Protein AF-A0A920Q875-F1 (afdb_monomer_lite)

Foldseek 3Di:
DPDDDPVNVVVVVVVVLVCQQPDPPPRPDDDPPDDDDDCPPPDPVRVVVVVVVVD

Radius of gy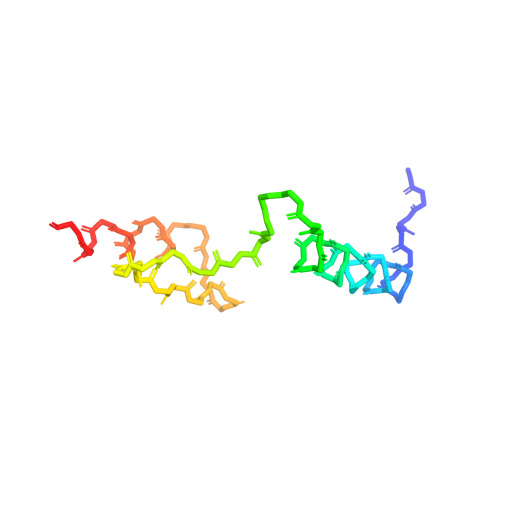ration: 15.45 Å; chains: 1; bounding box: 24×35×40 Å

Structure (mmCIF, N/CA/C/O backbone):
data_AF-A0A920Q875-F1
#
_entry.id   AF-A0A920Q875-F1
#
loop_
_atom_site.group_PDB
_atom_site.id
_atom_site.type_symbol
_atom_site.label_atom_id
_atom_site.label_alt_id
_atom_site.label_comp_id
_atom_site.label_asym_id
_atom_site.label_entity_id
_atom_site.label_seq_id
_atom_site.pdbx_PDB_ins_code
_atom_site.Cartn_x
_atom_site.Cartn_y
_atom_site.Cartn_z
_atom_site.occupancy
_atom_site.B_iso_or_equiv
_atom_site.auth_seq_id
_atom_site.auth_comp_id
_atom_site.auth_asym_id
_atom_site.auth_atom_id
_atom_site.pdbx_PDB_model_num
ATOM 1 N N . MET A 1 1 ? 0.928 -7.320 -25.798 1.00 52.41 1 MET A N 1
ATOM 2 C CA . MET A 1 1 ? 1.452 -6.145 -25.075 1.00 52.41 1 MET A CA 1
ATOM 3 C C . MET A 1 1 ? 2.924 -6.422 -24.848 1.00 52.41 1 MET A C 1
ATOM 5 O O . MET A 1 1 ? 3.190 -7.447 -24.229 1.00 52.41 1 MET A O 1
ATOM 9 N N . PRO A 1 2 ? 3.872 -5.651 -25.405 1.00 55.34 2 PRO A N 1
ATOM 10 C CA . PRO A 1 2 ? 5.266 -5.808 -25.001 1.00 55.34 2 PRO A CA 1
ATOM 11 C C . PRO A 1 2 ? 5.303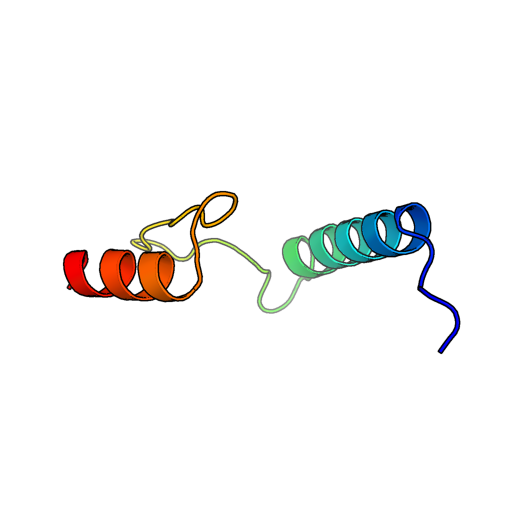 -5.658 -23.478 1.00 55.34 2 PRO A C 1
ATOM 13 O O . PRO A 1 2 ? 4.651 -4.752 -22.954 1.00 55.34 2 PRO A O 1
ATOM 16 N N . GLY A 1 3 ? 5.942 -6.599 -22.781 1.00 62.41 3 GLY A N 1
ATOM 17 C CA . GLY A 1 3 ? 6.065 -6.540 -21.327 1.00 62.41 3 GLY A CA 1
ATOM 18 C C . GLY A 1 3 ? 6.661 -5.193 -20.936 1.00 62.41 3 GLY A C 1
ATOM 19 O O . GLY A 1 3 ? 7.633 -4.755 -21.551 1.00 62.41 3 GLY A O 1
ATOM 20 N N . LEU A 1 4 ? 6.028 -4.507 -19.986 1.00 70.56 4 LEU A N 1
ATOM 21 C CA . LEU A 1 4 ? 6.590 -3.288 -19.424 1.00 70.56 4 LEU A CA 1
ATOM 22 C C . LEU A 1 4 ? 7.959 -3.635 -18.829 1.00 70.56 4 LEU A C 1
ATOM 24 O O . LEU A 1 4 ? 8.092 -4.639 -18.131 1.00 70.56 4 LEU A O 1
ATOM 28 N N . ASP A 1 5 ? 8.962 -2.822 -19.144 1.00 91.88 5 ASP A N 1
ATOM 29 C CA . ASP A 1 5 ? 10.284 -2.916 -18.536 1.00 91.88 5 ASP A CA 1
ATOM 30 C C . ASP A 1 5 ? 10.157 -2.794 -17.009 1.00 91.88 5 ASP A C 1
ATOM 32 O O . ASP A 1 5 ? 9.507 -1.870 -16.511 1.00 91.88 5 ASP A O 1
ATOM 36 N N . ILE A 1 6 ? 10.747 -3.737 -16.271 1.00 93.81 6 ILE A N 1
ATOM 37 C CA . ILE A 1 6 ? 10.647 -3.802 -14.807 1.00 93.81 6 ILE A CA 1
ATOM 38 C C . ILE A 1 6 ? 11.186 -2.516 -14.177 1.00 93.81 6 ILE A C 1
ATOM 40 O O . ILE A 1 6 ? 10.564 -1.986 -13.255 1.00 93.81 6 ILE A O 1
ATOM 44 N N . ASP A 1 7 ? 12.272 -1.961 -14.718 1.00 94.44 7 ASP A N 1
ATOM 45 C CA . ASP A 1 7 ? 12.856 -0.719 -14.211 1.00 94.44 7 ASP A CA 1
ATOM 46 C C . ASP A 1 7 ? 11.919 0.473 -14.442 1.00 94.44 7 ASP A C 1
ATOM 48 O O . ASP A 1 7 ? 11.754 1.331 -13.568 1.00 94.44 7 ASP A O 1
ATOM 52 N N . ALA A 1 8 ? 11.236 0.500 -15.590 1.00 94.31 8 ALA A N 1
ATOM 53 C CA . ALA A 1 8 ? 10.228 1.510 -15.889 1.00 94.31 8 ALA A CA 1
ATOM 54 C C . ALA A 1 8 ? 9.016 1.409 -14.947 1.00 94.31 8 ALA A C 1
ATOM 56 O O . ALA A 1 8 ? 8.516 2.441 -14.488 1.00 94.31 8 ALA A O 1
ATOM 57 N N . VAL A 1 9 ? 8.569 0.192 -14.618 1.00 95.31 9 VAL A N 1
ATOM 58 C CA . VAL A 1 9 ? 7.481 -0.042 -13.652 1.00 95.31 9 VAL A CA 1
ATOM 59 C C . VAL A 1 9 ? 7.900 0.396 -12.250 1.00 95.31 9 VAL A C 1
ATOM 61 O O . VAL A 1 9 ? 7.176 1.155 -11.609 1.00 95.31 9 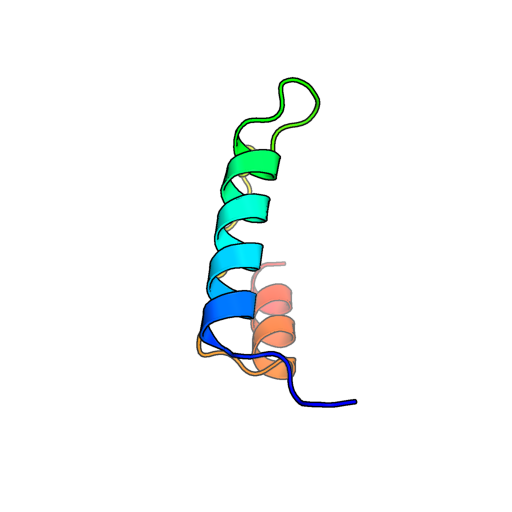VAL A O 1
ATOM 64 N N . ALA A 1 10 ? 9.088 0.004 -11.788 1.00 95.88 10 ALA A N 1
ATOM 65 C CA . ALA A 1 10 ? 9.602 0.392 -10.475 1.00 95.88 10 ALA A CA 1
ATOM 66 C C . ALA A 1 10 ? 9.809 1.913 -10.352 1.00 95.88 10 ALA A C 1
ATOM 68 O O . ALA A 1 10 ? 9.596 2.502 -9.290 1.00 95.88 10 ALA A O 1
ATOM 69 N N . ALA A 1 11 ? 10.223 2.580 -11.432 1.00 96.44 11 ALA A N 1
ATOM 70 C CA . ALA A 1 11 ? 10.297 4.036 -11.475 1.00 96.44 11 ALA A CA 1
ATOM 71 C C . ALA A 1 11 ? 8.909 4.692 -11.417 1.00 96.44 11 ALA A C 1
ATOM 73 O O . ALA A 1 11 ? 8.765 5.737 -10.788 1.00 96.44 11 ALA A O 1
ATOM 74 N N . ASP A 1 12 ? 7.896 4.108 -12.059 1.00 96.62 12 ASP A N 1
ATOM 75 C CA . ASP A 1 12 ? 6.530 4.634 -12.011 1.00 96.62 12 ASP A CA 1
ATOM 76 C C . ASP A 1 12 ? 5.880 4.470 -10.636 1.00 96.62 12 ASP A C 1
ATOM 78 O O . ASP A 1 12 ? 5.281 5.424 -10.147 1.00 96.62 12 ASP A O 1
ATOM 82 N N . ILE A 1 13 ? 6.064 3.317 -9.987 1.00 96.88 13 ILE A N 1
ATOM 83 C CA . ILE A 1 13 ? 5.573 3.070 -8.622 1.00 96.88 13 ILE A CA 1
ATOM 84 C C . ILE A 1 13 ? 6.141 4.120 -7.660 1.00 96.88 13 ILE A C 1
ATOM 86 O O . ILE A 1 13 ? 5.371 4.854 -7.049 1.00 96.88 13 ILE A O 1
ATOM 90 N N . ARG A 1 14 ? 7.469 4.309 -7.635 1.00 97.81 14 ARG A N 1
ATOM 91 C CA . ARG A 1 14 ? 8.112 5.309 -6.761 1.00 97.81 14 ARG A CA 1
ATOM 92 C C . ARG A 1 14 ? 7.580 6.726 -6.973 1.00 97.81 14 ARG A C 1
ATOM 94 O O . ARG A 1 14 ? 7.317 7.433 -6.007 1.00 97.81 14 ARG A O 1
ATOM 101 N N . ARG A 1 15 ? 7.383 7.141 -8.233 1.00 98.06 15 ARG A N 1
ATOM 102 C CA . ARG A 1 15 ? 6.806 8.463 -8.537 1.00 98.06 15 ARG A CA 1
ATOM 103 C C . ARG A 1 15 ? 5.395 8.622 -7.971 1.00 98.06 15 ARG A C 1
ATOM 105 O O . ARG A 1 15 ? 5.045 9.716 -7.537 1.00 98.06 15 ARG A O 1
ATOM 112 N N . ARG A 1 16 ? 4.574 7.569 -8.022 1.00 97.88 16 ARG A N 1
ATOM 113 C CA . ARG A 1 16 ? 3.207 7.597 -7.482 1.00 97.88 16 ARG A CA 1
ATOM 114 C C . ARG A 1 16 ? 3.219 7.627 -5.962 1.00 97.88 16 ARG A C 1
ATOM 116 O O . ARG A 1 16 ? 2.527 8.466 -5.400 1.00 97.88 16 ARG A O 1
ATOM 123 N N . ASP A 1 17 ? 4.063 6.823 -5.324 1.00 97.62 17 ASP A N 1
ATOM 124 C CA . ASP A 1 17 ? 4.203 6.805 -3.864 1.00 97.62 17 ASP A CA 1
ATOM 125 C C . ASP A 1 17 ? 4.583 8.194 -3.317 1.00 97.62 17 ASP A C 1
ATOM 127 O O . ASP A 1 17 ? 3.980 8.693 -2.362 1.00 97.62 17 ASP A O 1
ATOM 131 N N . GLU A 1 18 ? 5.540 8.871 -3.961 1.00 98.00 18 GLU A N 1
ATOM 132 C CA . GLU A 1 18 ? 5.934 10.245 -3.620 1.00 98.00 18 GLU A CA 1
ATOM 133 C C . GLU A 1 18 ? 4.779 11.242 -3.818 1.00 98.00 18 GLU A C 1
ATOM 135 O O . GLU A 1 18 ? 4.528 12.093 -2.961 1.00 98.00 18 GLU A O 1
ATOM 140 N N . ALA A 1 19 ? 4.049 11.143 -4.931 1.00 98.00 19 ALA A N 1
ATOM 141 C CA . ALA A 1 19 ? 2.932 12.037 -5.227 1.00 98.00 19 ALA A CA 1
ATOM 142 C C . ALA A 1 19 ? 1.747 11.837 -4.264 1.00 98.00 19 ALA A C 1
ATOM 144 O O . ALA A 1 19 ? 1.164 12.814 -3.786 1.00 98.00 19 ALA A O 1
ATOM 145 N N . ASP A 1 20 ? 1.401 10.589 -3.951 1.00 97.81 20 ASP A N 1
ATOM 146 C CA . ASP A 1 20 ? 0.277 10.253 -3.079 1.00 97.81 20 ASP A CA 1
ATOM 147 C C . ASP A 1 20 ? 0.558 10.593 -1.615 1.00 97.81 20 ASP A C 1
ATOM 149 O O . ASP A 1 20 ? -0.338 11.072 -0.918 1.00 97.81 20 ASP A O 1
ATOM 153 N N . SER A 1 21 ? 1.795 10.421 -1.147 1.00 97.38 21 SER A N 1
ATOM 154 C CA . SER A 1 21 ? 2.177 10.782 0.225 1.00 97.38 21 SER A CA 1
ATOM 155 C C . SER A 1 21 ? 2.322 12.295 0.438 1.00 97.38 21 SER A C 1
ATOM 157 O O . SER A 1 21 ? 2.058 12.785 1.535 1.00 97.38 21 SER A O 1
ATOM 159 N N . SER A 1 22 ? 2.690 13.061 -0.598 1.00 97.25 22 SER A N 1
ATOM 160 C CA . SER A 1 22 ? 2.944 14.510 -0.490 1.00 97.25 22 SER A CA 1
ATOM 161 C C . SER A 1 22 ? 1.764 15.417 -0.869 1.00 97.25 22 SER A C 1
ATOM 163 O O . SER A 1 22 ? 1.849 16.638 -0.696 1.00 97.25 22 SER A O 1
ATOM 165 N N . ARG A 1 23 ? 0.649 14.870 -1.377 1.00 97.19 23 ARG A N 1
ATOM 166 C CA . ARG A 1 23 ? -0.498 15.688 -1.811 1.00 97.19 23 ARG A CA 1
ATOM 167 C C . ARG A 1 23 ? -1.116 16.483 -0.653 1.00 97.19 23 ARG A C 1
ATOM 169 O O . ARG A 1 23 ? -1.394 15.955 0.416 1.00 97.19 23 ARG A O 1
ATOM 176 N N . THR A 1 24 ? -1.411 17.763 -0.891 1.00 97.19 24 THR A N 1
ATOM 177 C CA . THR A 1 24 ? -1.975 18.662 0.137 1.00 97.19 24 THR A CA 1
ATOM 178 C C . THR A 1 24 ? -3.361 18.228 0.619 1.00 97.19 24 THR A C 1
ATOM 180 O O . THR A 1 24 ? -3.682 18.373 1.795 1.00 97.19 24 THR A O 1
ATOM 183 N N . ALA A 1 25 ? -4.200 17.712 -0.282 1.00 97.06 25 ALA A N 1
ATOM 184 C CA . ALA A 1 25 ? -5.541 17.248 0.048 1.00 97.06 25 ALA A CA 1
ATOM 185 C C . ALA A 1 25 ? -5.564 15.720 0.167 1.00 97.06 25 ALA A C 1
ATOM 187 O O . ALA A 1 25 ? -5.233 15.017 -0.785 1.00 97.06 25 ALA A O 1
ATOM 188 N N . SER A 1 26 ? -6.030 15.219 1.313 1.00 95.19 26 SER A N 1
ATOM 189 C CA . SER A 1 26 ? -6.168 13.786 1.615 1.00 95.19 26 SER A CA 1
ATOM 190 C C . SER A 1 26 ? -4.872 12.968 1.450 1.00 95.19 26 SER A C 1
ATOM 192 O O . SER A 1 26 ? -4.944 11.937 0.794 1.00 95.19 26 SER A O 1
ATOM 194 N N . PRO A 1 27 ? -3.692 13.379 1.951 1.00 97.50 27 PRO A N 1
ATOM 195 C CA . PRO A 1 27 ? -2.436 12.640 1.742 1.00 97.50 27 PRO A CA 1
ATOM 196 C C . PRO A 1 27 ? -2.549 11.155 2.108 1.00 97.50 27 PRO A C 1
ATOM 198 O O . PRO A 1 27 ? -3.292 10.794 3.023 1.00 97.50 27 PRO A O 1
ATOM 201 N N . LEU A 1 28 ? -1.824 10.293 1.393 1.00 97.31 28 LEU A N 1
ATOM 202 C CA . LEU A 1 28 ? -1.720 8.880 1.742 1.00 97.31 28 LEU A CA 1
ATOM 203 C C . LEU A 1 28 ? -0.857 8.744 3.002 1.00 97.31 28 LEU A C 1
ATOM 205 O O . LEU A 1 28 ? 0.369 8.792 2.942 1.00 97.31 28 LEU A O 1
ATOM 209 N N . VAL A 1 29 ? -1.521 8.606 4.145 1.00 96.56 29 VAL A N 1
ATOM 210 C CA . VAL A 1 29 ? -0.907 8.420 5.463 1.00 96.56 29 VAL A CA 1
ATOM 211 C C . VAL A 1 29 ? -1.616 7.292 6.201 1.00 96.56 29 VAL A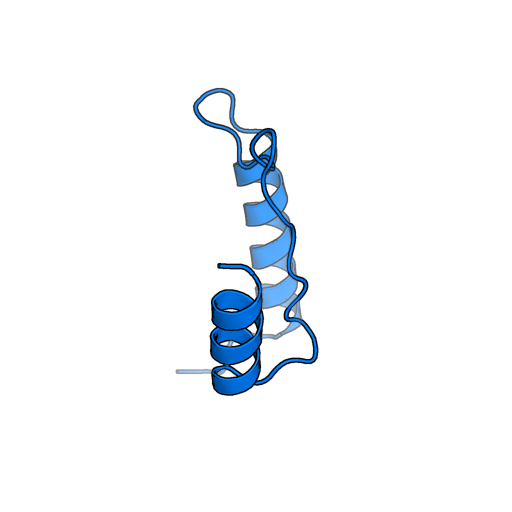 C 1
ATOM 213 O O . VAL A 1 29 ? -2.799 7.034 5.970 1.00 96.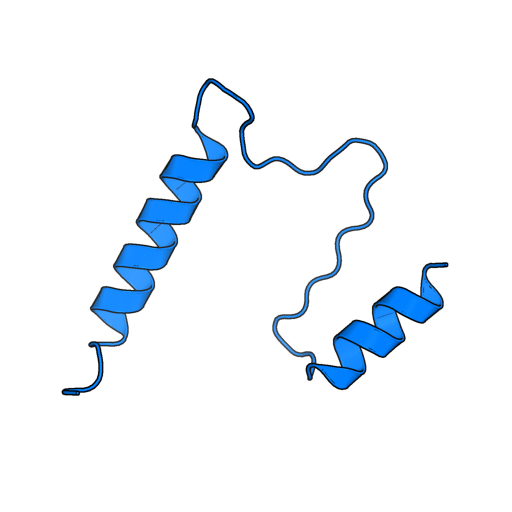56 29 VAL A O 1
ATOM 216 N N . THR A 1 30 ? -0.909 6.632 7.114 1.00 97.12 30 THR A N 1
ATOM 217 C CA . THR A 1 30 ? -1.528 5.681 8.041 1.00 97.12 30 THR A CA 1
ATOM 218 C C . THR A 1 30 ? -2.492 6.429 8.959 1.00 97.12 30 THR A C 1
ATOM 220 O O . THR A 1 30 ? -2.113 7.426 9.571 1.00 97.12 30 THR A O 1
ATOM 223 N N . ALA A 1 31 ? -3.737 5.964 9.046 1.00 96.75 31 ALA A N 1
ATOM 224 C CA . ALA A 1 31 ? -4.728 6.550 9.940 1.00 96.75 31 ALA A CA 1
ATOM 225 C C . ALA A 1 31 ? -4.408 6.238 11.410 1.00 96.75 31 ALA A C 1
ATOM 227 O O . ALA A 1 31 ? -3.862 5.180 11.731 1.00 96.75 31 ALA A O 1
ATOM 228 N N . ASP A 1 32 ? -4.808 7.134 12.311 1.00 96.94 32 ASP A N 1
ATOM 229 C CA . ASP A 1 32 ? -4.650 6.912 13.745 1.00 96.94 32 ASP A CA 1
ATOM 230 C C . ASP A 1 32 ? -5.407 5.652 14.188 1.00 96.94 32 ASP A C 1
ATOM 232 O O . ASP A 1 32 ? -6.589 5.474 13.893 1.00 96.94 32 ASP A O 1
ATOM 236 N N . GLY A 1 33 ? -4.708 4.764 14.901 1.00 95.25 33 GLY A N 1
ATOM 237 C CA . GLY A 1 33 ? -5.256 3.489 15.371 1.00 95.25 33 GLY A CA 1
ATOM 238 C C . GLY A 1 33 ? -5.335 2.385 14.310 1.00 95.25 33 GLY A C 1
ATOM 239 O O . GLY A 1 33 ? -5.817 1.297 14.623 1.00 95.25 33 GLY A O 1
ATOM 240 N N . ALA A 1 34 ? -4.862 2.620 13.082 1.00 96.50 34 ALA A N 1
ATOM 241 C CA . ALA A 1 34 ? -4.787 1.573 12.070 1.00 96.50 34 ALA A CA 1
ATOM 242 C C . ALA A 1 34 ? -3.705 0.535 12.411 1.00 96.50 34 ALA A C 1
ATOM 244 O O . ALA A 1 34 ? -2.600 0.877 12.836 1.00 96.50 34 ALA A O 1
ATOM 245 N N . GLN A 1 35 ? -4.014 -0.739 12.166 1.00 96.44 35 GLN A N 1
ATOM 246 C CA . GLN A 1 35 ? -3.031 -1.820 12.170 1.00 96.44 35 GLN A CA 1
ATOM 247 C C . GLN A 1 35 ? -2.385 -1.909 10.779 1.00 96.44 35 GLN A C 1
ATOM 249 O O . GLN A 1 35 ? -3.090 -1.925 9.771 1.00 96.44 35 GLN A O 1
ATOM 254 N N . VAL A 1 36 ? -1.051 -1.940 10.717 1.00 96.69 36 VAL A N 1
ATOM 255 C CA . VAL A 1 36 ? -0.300 -2.074 9.458 1.00 96.69 36 VAL A CA 1
ATOM 256 C C . VAL A 1 36 ? 0.032 -3.546 9.233 1.00 96.69 36 VAL A C 1
ATOM 258 O O . VAL A 1 36 ? 0.694 -4.159 10.067 1.00 96.69 36 VAL A O 1
ATOM 261 N N . LEU A 1 37 ? -0.403 -4.093 8.097 1.00 97.56 37 LEU A N 1
ATOM 262 C CA . LEU A 1 37 ? -0.104 -5.455 7.660 1.00 97.56 37 LEU A CA 1
ATOM 263 C C . LEU A 1 37 ? 0.806 -5.399 6.426 1.00 97.56 3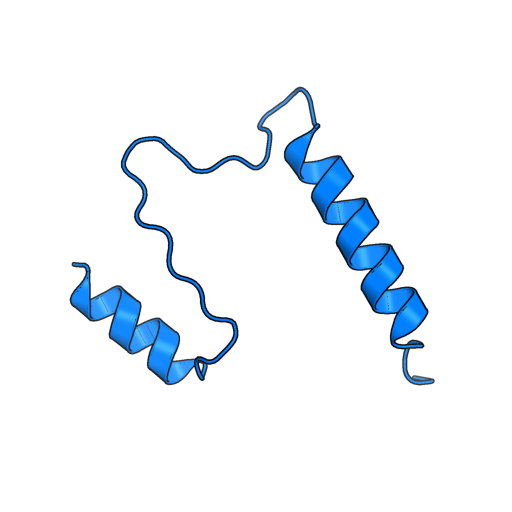7 LEU A C 1
ATOM 265 O O . LEU A 1 37 ? 0.382 -4.934 5.370 1.00 97.56 37 LEU A O 1
ATOM 269 N N . ASP A 1 38 ? 2.050 -5.861 6.564 1.00 97.81 38 ASP A N 1
ATOM 270 C CA . ASP A 1 38 ? 2.963 -6.046 5.430 1.00 97.81 38 ASP A CA 1
ATOM 271 C C . ASP A 1 38 ? 2.645 -7.368 4.728 1.00 97.81 38 ASP A C 1
ATOM 273 O O . ASP A 1 38 ? 2.667 -8.439 5.336 1.00 97.81 38 ASP A O 1
ATOM 277 N N . THR A 1 39 ? 2.331 -7.283 3.439 1.00 98.19 39 THR A N 1
ATOM 278 C CA . THR A 1 39 ? 1.904 -8.418 2.620 1.00 98.19 39 THR A CA 1
ATOM 279 C C . THR A 1 39 ? 2.968 -8.864 1.621 1.00 98.19 39 THR A C 1
ATOM 281 O O . THR A 1 39 ? 2.655 -9.667 0.747 1.00 98.19 39 THR A O 1
ATOM 284 N N . SER A 1 40 ? 4.198 -8.345 1.704 1.00 97.50 40 SER A N 1
ATOM 285 C CA . SER A 1 40 ? 5.254 -8.576 0.702 1.00 97.50 40 SER A CA 1
ATOM 286 C C . SER A 1 40 ? 5.535 -10.062 0.445 1.00 97.50 40 SER A C 1
ATOM 288 O O . SER A 1 40 ? 5.812 -10.448 -0.686 1.00 97.50 40 SER A O 1
ATOM 290 N N . GLU A 1 41 ? 5.400 -10.893 1.481 1.00 97.94 41 GLU A N 1
ATOM 291 C CA . GLU A 1 41 ? 5.677 -12.338 1.447 1.00 97.94 41 GLU A CA 1
ATOM 292 C C . GLU A 1 41 ? 4.408 -13.200 1.608 1.00 97.94 41 GLU A C 1
ATOM 294 O O . GLU A 1 41 ? 4.494 -14.418 1.777 1.00 97.94 41 GLU A O 1
ATOM 299 N N . LEU A 1 42 ? 3.215 -12.590 1.592 1.00 98.12 42 LEU A N 1
ATOM 300 C CA . LEU A 1 42 ? 1.946 -13.298 1.773 1.00 98.12 42 LEU A CA 1
ATOM 301 C C . LEU A 1 42 ? 1.286 -13.617 0.430 1.00 98.12 42 LEU A C 1
ATOM 303 O O . LEU A 1 42 ? 1.296 -12.824 -0.512 1.00 98.12 42 LEU A O 1
ATOM 307 N N . THR A 1 43 ? 0.642 -14.781 0.359 1.00 98.56 43 THR A N 1
ATOM 308 C CA . THR A 1 43 ? -0.331 -15.055 -0.703 1.00 98.56 43 THR A CA 1
ATOM 309 C C . THR A 1 43 ? -1.602 -14.247 -0.455 1.00 98.56 43 THR A C 1
ATOM 311 O O . THR A 1 43 ? -1.863 -13.814 0.664 1.00 98.56 43 THR A O 1
ATOM 314 N N . VAL A 1 44 ? -2.436 -14.087 -1.485 1.00 98.38 44 VAL A N 1
ATOM 315 C CA . VAL A 1 44 ? -3.731 -13.399 -1.348 1.00 98.38 44 VAL A CA 1
ATOM 316 C C . VAL A 1 44 ? -4.586 -14.032 -0.244 1.00 98.38 44 VAL A C 1
ATOM 318 O O . VAL A 1 44 ? -5.101 -13.305 0.598 1.00 98.38 44 VAL A O 1
ATOM 321 N N . ASP A 1 45 ? -4.677 -15.364 -0.200 1.00 98.62 45 ASP A N 1
ATOM 322 C CA . ASP A 1 45 ? -5.421 -16.071 0.852 1.00 98.62 45 ASP A CA 1
ATOM 323 C C . ASP A 1 45 ? -4.818 -15.807 2.243 1.00 98.62 45 ASP A C 1
ATOM 325 O O . ASP A 1 45 ? -5.548 -15.506 3.181 1.00 98.62 45 ASP A O 1
ATOM 329 N N . GLY A 1 46 ? -3.484 -15.797 2.361 1.00 98.69 46 GLY A N 1
ATOM 330 C CA . GLY A 1 46 ? -2.803 -15.483 3.621 1.00 98.69 46 GLY A CA 1
ATOM 331 C C . GLY A 1 46 ? -3.048 -14.053 4.111 1.00 98.69 46 GLY A C 1
ATOM 332 O O . GLY A 1 46 ? -3.145 -13.827 5.314 1.00 98.69 46 GLY A O 1
ATOM 333 N N . VAL A 1 47 ? -3.201 -13.084 3.200 1.00 98.44 47 VAL A N 1
ATOM 334 C CA . VAL A 1 47 ? -3.611 -11.716 3.565 1.00 98.44 47 VAL A CA 1
ATOM 335 C C . VAL A 1 47 ? -5.031 -11.709 4.125 1.00 98.44 47 VAL A C 1
ATOM 337 O O . VAL A 1 47 ? -5.288 -11.038 5.123 1.00 98.44 47 VAL A O 1
ATOM 340 N N . VAL A 1 48 ? -5.954 -12.445 3.502 1.00 98.50 48 VAL A N 1
ATOM 341 C CA . VAL A 1 48 ? -7.347 -12.529 3.967 1.00 98.50 48 VAL A CA 1
ATOM 342 C C . VAL A 1 48 ? -7.412 -13.151 5.359 1.00 98.50 48 VAL A C 1
ATOM 344 O O . VAL A 1 48 ? -8.049 -12.575 6.239 1.00 98.50 48 VAL A O 1
ATOM 347 N N . ASP A 1 49 ? -6.717 -14.266 5.576 1.00 98.50 49 ASP A N 1
ATOM 348 C CA . ASP A 1 49 ? -6.664 -14.936 6.878 1.00 98.50 49 ASP A CA 1
ATOM 349 C C . ASP A 1 49 ? -6.089 -14.006 7.958 1.00 98.50 49 ASP A C 1
ATOM 351 O O . ASP A 1 49 ? -6.706 -13.826 9.009 1.00 98.50 49 ASP A O 1
ATOM 355 N N . ALA A 1 50 ? -4.975 -13.322 7.665 1.00 98.19 50 ALA A N 1
ATOM 356 C CA . ALA A 1 50 ? -4.364 -12.362 8.584 1.00 98.19 50 ALA A CA 1
ATOM 357 C C . ALA A 1 50 ? -5.311 -11.208 8.951 1.00 98.19 50 ALA A C 1
ATOM 359 O O . ALA A 1 50 ? -5.326 -10.767 10.096 1.00 98.19 50 ALA A O 1
ATOM 360 N N . ILE A 1 51 ? -6.125 -10.721 8.007 1.00 98.12 51 ILE A N 1
ATOM 361 C CA . ILE A 1 51 ? -7.135 -9.688 8.285 1.00 98.12 51 ILE A CA 1
ATOM 362 C C . ILE A 1 51 ? -8.246 -10.235 9.190 1.00 98.12 51 ILE A C 1
ATOM 364 O O . ILE A 1 51 ? -8.687 -9.529 10.096 1.00 98.12 51 ILE A O 1
ATOM 368 N N . VAL A 1 52 ? -8.706 -11.471 8.968 1.00 98.12 52 VAL A N 1
ATOM 369 C CA . VAL A 1 52 ? -9.762 -12.098 9.785 1.00 98.12 52 VAL A CA 1
ATOM 370 C C . VAL A 1 52 ? -9.308 -12.298 11.233 1.00 98.12 52 VAL A C 1
ATOM 372 O O . VAL A 1 52 ? -10.111 -12.111 12.142 1.00 98.12 52 VAL A O 1
ATOM 375 N N . GLU A 1 53 ? -8.034 -12.617 11.464 1.00 97.50 53 GLU A N 1
ATOM 376 C CA . GLU A 1 53 ? -7.457 -12.756 12.812 1.00 97.50 53 GLU A CA 1
ATOM 377 C C . GLU A 1 53 ? -7.362 -11.432 13.594 1.00 97.50 53 GLU A C 1
ATOM 379 O O . GLU A 1 53 ? -7.221 -11.454 14.817 1.00 97.50 53 GLU A O 1
ATOM 384 N N . MET A 1 54 ? -7.443 -10.281 12.915 1.00 95.62 54 MET A N 1
ATOM 385 C CA . MET A 1 54 ? -7.382 -8.948 13.535 1.00 95.62 54 MET A CA 1
ATOM 386 C C . MET A 1 54 ? -8.750 -8.388 13.960 1.00 95.62 54 MET A C 1
ATOM 388 O O . MET A 1 54 ? -8.790 -7.290 14.528 1.00 95.62 54 MET A O 1
ATOM 392 N N . LEU A 1 55 ? -9.847 -9.090 13.653 1.00 91.69 55 LEU A N 1
ATOM 393 C CA . LEU A 1 55 ? -11.221 -8.723 14.031 1.00 91.69 55 LEU A CA 1
ATOM 394 C C . LEU A 1 55 ? -11.523 -9.058 15.497 1.00 91.69 55 LEU A C 1
ATOM 396 O O . LEU A 1 55 ? -12.207 -8.227 16.138 1.00 91.69 55 LEU A O 1
#

Secondary structure (DSSP, 8-state):
-PPPPHHHHHHHHHHHHHHHHH-SSS---PPTTPPP---TT--HHHHHHHHHHT-

Sequence (55 aa):
MPGLDIDAVAADIRRRDEADSSRTASPLVTADGAQVLDTSELTVDGVVDAIVEML

pLDDT: mean 94.29, std 9.85, range [52.41, 98.69]